Protein AF-A0A956BQP1-F1 (afdb_monomer_lite)

pLDDT: mean 88.03, std 13.81, range [31.39, 97.75]

Sequence (183 aa):
VAFGVDPVTGRSDRRVVTAVGGQPDRLVSGEADGSRWLLDEHGGVLEAAVEGDADLSRSQLRELVALGARLEEVFGGPQDVEWAVVDGELVLLQSRPVTTVVRGVPSGPVYGPGPVAETFPEPLSTLEVDLWVPPLRHGAIEALRISGAVSERTLAERELVVVVDGRVAMDLEITGEASAAEG

Foldseek 3Di:
DKKCAPLPPLENQKIKDWAFDDDPVVVVVVPTPIKIFIAGLQLHTPDIDHDDPGDDDSVVSNVRSVVQVVVCVVVVHMWDWDWDQDPNDIGTDDIDHRPRHRPYHDDDFDKDCPPVCVVDVDFADPVCCVVPVVVVQVVVLVVCVVVVLDDPVCSVPDRQWDADNRRIIGRCVSVVNVVVVVD

Radius of gyration: 22.52 Å; chains: 1; bounding box: 46×32×60 Å

Secondary structure (DSSP, 8-state):
-EESS-TTT-BSS-EEEEE--S-GGGSTTS----EEEEE-TTS-EEEEE--TT-PPPHHHHHHHHHHHHHHHHHHTS-EEEEEEEETTEEEEEEEEE--S---BS--SPPEE-GGGGGT--SPPPHHHHHHHHHHHHHHHHHHHHHHTSS-HHHHHHS-SEEEETTEEEEEHHHHT-GGGTT-

Structure (mmCIF, N/CA/C/O backbone):
data_AF-A0A956BQP1-F1
#
_entry.id   AF-A0A956BQP1-F1
#
loop_
_atom_site.group_PDB
_atom_site.id
_atom_site.type_symbol
_atom_site.label_atom_id
_atom_site.label_alt_id
_atom_site.label_comp_id
_atom_site.label_asym_id
_atom_site.label_entity_id
_atom_site.label_seq_id
_atom_site.pdbx_PDB_ins_code
_atom_site.Cartn_x
_atom_site.Cartn_y
_atom_site.Cartn_z
_atom_site.occupancy
_atom_site.B_iso_or_equiv
_atom_site.auth_seq_id
_atom_site.auth_comp_id
_atom_site.auth_asym_id
_atom_site.auth_atom_id
_atom_site.pdbx_PDB_model_num
ATOM 1 N N . VAL A 1 1 ? -10.229 2.268 14.699 1.00 91.50 1 VAL A N 1
ATOM 2 C CA . VAL A 1 1 ? -10.714 1.764 13.389 1.00 91.50 1 VAL A CA 1
ATOM 3 C C . VAL A 1 1 ? -9.779 0.664 12.910 1.00 91.50 1 VAL A C 1
ATOM 5 O O . VAL A 1 1 ? -8.599 0.706 13.237 1.00 91.50 1 VAL A O 1
ATOM 8 N N . ALA A 1 2 ? -10.274 -0.357 12.219 1.00 94.81 2 ALA A N 1
ATOM 9 C CA . ALA A 1 2 ? -9.464 -1.428 11.644 1.00 94.81 2 ALA A CA 1
ATOM 10 C C . ALA A 1 2 ? -9.890 -1.706 10.199 1.00 94.81 2 ALA A C 1
ATOM 12 O O . ALA A 1 2 ? -11.080 -1.764 9.910 1.00 94.81 2 ALA A O 1
ATOM 13 N N . PHE A 1 3 ? -8.924 -1.909 9.307 1.00 94.06 3 PHE A N 1
ATOM 14 C CA . PHE A 1 3 ? -9.170 -2.172 7.892 1.00 94.06 3 PHE A CA 1
ATOM 15 C C . PHE A 1 3 ? -8.688 -3.569 7.494 1.00 94.06 3 PHE A C 1
ATOM 17 O O . PHE A 1 3 ? -7.554 -3.956 7.793 1.00 94.06 3 PHE A O 1
ATOM 24 N N . GLY A 1 4 ? -9.537 -4.296 6.760 1.00 88.12 4 GLY A N 1
ATOM 25 C CA . GLY A 1 4 ? -9.235 -5.602 6.156 1.00 88.12 4 GLY A CA 1
ATOM 26 C C . GLY A 1 4 ? -8.163 -5.567 5.057 1.00 88.12 4 GLY A C 1
ATOM 27 O O . GLY A 1 4 ? -7.646 -6.603 4.664 1.00 88.12 4 GLY A O 1
ATOM 28 N N . VAL A 1 5 ? -7.798 -4.383 4.575 1.00 92.94 5 VAL A N 1
ATOM 29 C CA . VAL A 1 5 ? -6.721 -4.130 3.605 1.00 92.94 5 VAL A CA 1
ATOM 30 C C . VAL A 1 5 ? -6.070 -2.789 3.935 1.00 92.94 5 VAL A C 1
ATOM 32 O O . VAL A 1 5 ? -6.609 -2.022 4.731 1.00 92.94 5 VAL A O 1
ATOM 35 N N . ASP A 1 6 ? -4.940 -2.460 3.314 1.00 92.12 6 ASP A N 1
ATOM 36 C CA . ASP A 1 6 ? -4.407 -1.096 3.379 1.00 92.12 6 ASP A CA 1
ATOM 37 C C . ASP A 1 6 ? -5.347 -0.119 2.645 1.00 92.12 6 ASP A C 1
ATOM 39 O O . ASP A 1 6 ? -5.484 -0.220 1.421 1.00 92.12 6 ASP A O 1
ATOM 43 N N . PRO A 1 7 ? -5.984 0.844 3.337 1.00 87.38 7 PRO A N 1
ATOM 44 C CA . PRO A 1 7 ? -6.936 1.754 2.707 1.00 87.38 7 PRO A CA 1
ATOM 45 C C . PRO A 1 7 ? -6.267 2.791 1.794 1.00 87.38 7 PRO A C 1
ATOM 47 O O . PRO A 1 7 ? -6.965 3.406 0.989 1.00 87.38 7 PRO A O 1
ATOM 50 N N . VAL A 1 8 ? -4.947 2.989 1.909 1.00 88.12 8 VAL A N 1
ATOM 51 C CA . VAL A 1 8 ? -4.169 3.939 1.099 1.00 88.12 8 VAL A CA 1
ATOM 52 C C . VAL A 1 8 ? -3.634 3.257 -0.154 1.00 88.12 8 VAL A C 1
ATOM 54 O O . VAL A 1 8 ? -3.804 3.761 -1.261 1.00 88.12 8 VAL A O 1
ATOM 57 N N . THR A 1 9 ? -2.983 2.103 0.010 1.00 88.25 9 THR A N 1
ATOM 58 C CA . THR A 1 9 ? -2.301 1.420 -1.103 1.00 88.25 9 THR A CA 1
ATOM 59 C C . THR A 1 9 ? -3.161 0.356 -1.788 1.00 88.25 9 THR A C 1
ATOM 61 O O . THR A 1 9 ? -2.837 -0.070 -2.896 1.00 88.25 9 THR A O 1
ATOM 64 N N . GLY A 1 10 ? -4.249 -0.092 -1.153 1.00 90.56 10 GLY A N 1
ATOM 65 C CA . GLY A 1 10 ? -5.066 -1.211 -1.627 1.00 90.56 10 GLY A CA 1
ATOM 66 C C . GLY A 1 10 ? -4.395 -2.577 -1.454 1.00 90.56 10 GLY A C 1
ATOM 67 O O . GLY A 1 10 ? -4.856 -3.561 -2.037 1.00 90.56 10 GLY A O 1
ATOM 68 N N . ARG A 1 11 ? -3.293 -2.650 -0.698 1.00 92.38 11 ARG A N 1
ATOM 69 C CA . ARG A 1 11 ? -2.540 -3.884 -0.457 1.00 92.38 11 ARG A CA 1
ATOM 70 C C . ARG A 1 11 ? -3.309 -4.861 0.424 1.00 92.38 11 ARG A C 1
ATOM 72 O O . ARG A 1 11 ? -3.763 -4.497 1.509 1.00 92.38 11 ARG A O 1
ATOM 79 N N . SER A 1 12 ? -3.414 -6.110 -0.029 1.00 91.00 12 SER A N 1
ATOM 80 C CA . SER A 1 12 ? -4.180 -7.162 0.655 1.00 91.00 12 SER A CA 1
ATOM 81 C C . SER A 1 12 ? -3.369 -7.992 1.656 1.00 91.00 12 SER A C 1
ATOM 83 O O . SER A 1 12 ? -3.957 -8.723 2.447 1.00 91.00 12 SER A O 1
ATOM 85 N N . ASP A 1 13 ? -2.038 -7.874 1.664 1.00 91.44 13 ASP A N 1
ATOM 86 C CA . ASP A 1 13 ? -1.127 -8.580 2.586 1.00 91.44 13 ASP A CA 1
ATOM 87 C C . ASP A 1 13 ? -1.016 -7.933 3.971 1.00 91.44 13 ASP A C 1
ATOM 89 O O . ASP A 1 13 ? -0.279 -8.416 4.827 1.00 91.44 13 ASP A O 1
ATOM 93 N N . ARG A 1 14 ? -1.709 -6.815 4.192 1.00 93.50 14 ARG A N 1
ATOM 94 C CA . ARG A 1 14 ? -1.578 -6.023 5.413 1.00 93.50 14 ARG A CA 1
ATOM 95 C C . ARG A 1 14 ? -2.923 -5.535 5.928 1.00 93.50 14 ARG A C 1
ATOM 97 O O . ARG A 1 14 ? -3.871 -5.366 5.161 1.00 93.50 14 ARG A O 1
ATOM 104 N N . ARG A 1 15 ? -3.004 -5.323 7.236 1.00 95.25 15 ARG A N 1
ATOM 105 C CA . ARG A 1 15 ? -4.156 -4.763 7.950 1.00 95.25 15 ARG A CA 1
ATOM 106 C C . ARG A 1 15 ? -3.709 -3.499 8.662 1.00 95.25 15 ARG A C 1
ATOM 108 O O . ARG A 1 15 ? -2.614 -3.460 9.219 1.00 95.25 15 ARG A O 1
ATOM 115 N N . VAL A 1 16 ? -4.543 -2.468 8.647 1.00 95.81 16 VAL A N 1
ATOM 116 C CA . VAL A 1 16 ? -4.258 -1.217 9.358 1.00 95.81 16 VAL A CA 1
ATOM 117 C C . VAL A 1 16 ? -5.187 -1.129 10.552 1.00 95.81 16 VAL A C 1
ATOM 119 O O . VAL A 1 16 ? -6.402 -1.177 10.387 1.00 95.81 16 VAL A O 1
ATOM 122 N N . VAL A 1 17 ? -4.621 -0.984 11.745 1.00 95.69 17 VAL A N 1
ATOM 123 C CA . VAL A 1 17 ? -5.369 -0.736 12.979 1.00 95.69 17 VAL A CA 1
ATOM 124 C C . VAL A 1 17 ? -4.973 0.628 13.510 1.00 95.69 17 VAL A C 1
ATOM 126 O O . VAL A 1 17 ? -3.790 0.931 13.618 1.00 95.69 17 VAL A O 1
ATOM 129 N N . THR A 1 18 ? -5.960 1.441 13.858 1.00 93.19 18 THR A N 1
ATOM 130 C CA . THR A 1 18 ? -5.772 2.704 14.565 1.00 93.19 18 THR A CA 1
ATOM 131 C C . THR A 1 18 ? -6.585 2.711 15.848 1.00 93.19 18 THR A C 1
ATOM 133 O O . THR A 1 18 ? -7.737 2.263 15.874 1.00 93.19 18 THR A O 1
ATOM 136 N N . ALA A 1 19 ? -5.991 3.232 16.912 1.00 91.38 19 ALA A N 1
ATOM 137 C CA . ALA A 1 19 ? -6.625 3.404 18.206 1.00 91.38 19 ALA A CA 1
ATOM 138 C C . ALA A 1 19 ? -6.307 4.793 18.748 1.00 91.38 19 ALA A C 1
ATOM 140 O O . ALA A 1 19 ? -5.240 5.341 18.512 1.00 91.38 19 ALA A O 1
ATOM 141 N N . VAL A 1 20 ? -7.236 5.348 19.503 1.00 87.38 20 VAL A N 1
ATOM 142 C CA . VAL A 1 20 ? -7.081 6.621 20.204 1.00 87.38 20 VAL A CA 1
ATOM 143 C C . VAL A 1 20 ? -7.460 6.394 21.656 1.00 87.38 20 VAL A C 1
ATOM 145 O O . VAL A 1 20 ? -8.398 5.651 21.953 1.00 87.38 20 VAL A O 1
ATOM 148 N N . GLY A 1 21 ? -6.699 6.993 22.565 1.00 75.56 21 GLY A N 1
ATOM 149 C CA . GLY A 1 21 ? -6.905 6.827 23.997 1.00 75.56 21 GLY A CA 1
ATOM 150 C C . GLY A 1 21 ? -7.902 7.861 24.501 1.00 75.56 21 GLY A C 1
ATOM 151 O O . GLY A 1 21 ? -7.738 9.052 24.247 1.00 75.56 21 GLY A O 1
ATOM 152 N N . GLY A 1 22 ? -8.916 7.431 25.253 1.00 67.50 22 GLY A N 1
ATOM 153 C CA . GLY A 1 22 ? -9.797 8.338 25.993 1.00 67.50 22 GLY A CA 1
ATOM 154 C C . GLY A 1 22 ? -11.296 8.118 25.789 1.00 67.50 22 GLY A C 1
ATOM 155 O O . GLY A 1 22 ? -11.737 7.225 25.073 1.00 67.50 22 GLY A O 1
ATOM 156 N N . GLN A 1 23 ? -12.084 8.943 26.484 1.00 55.47 23 GLN A N 1
ATOM 157 C CA . GLN A 1 23 ? -13.547 8.959 26.406 1.00 55.47 23 GLN A CA 1
ATOM 158 C C . GLN A 1 23 ? -14.038 9.519 25.053 1.00 55.47 23 GLN A C 1
ATOM 160 O O . GLN A 1 23 ? -13.333 10.338 24.456 1.00 55.47 23 GLN A O 1
ATOM 165 N N . PRO A 1 24 ? -15.258 9.154 24.603 1.00 52.88 24 PRO A N 1
ATOM 166 C CA . PRO A 1 24 ? -15.836 9.581 23.320 1.00 52.88 24 PRO A CA 1
ATOM 167 C C . PRO A 1 24 ? -15.762 11.093 23.041 1.00 52.88 24 PRO A C 1
ATOM 169 O O . PRO A 1 24 ? -15.624 11.499 21.890 1.00 52.88 24 PRO A O 1
ATOM 172 N N . ASP A 1 25 ? -15.780 11.928 24.086 1.00 52.38 25 ASP A N 1
ATOM 173 C CA . ASP A 1 25 ? -15.770 13.393 23.978 1.00 52.38 25 ASP A CA 1
ATOM 174 C C . ASP A 1 25 ? -14.446 13.982 23.454 1.00 52.38 25 ASP A C 1
ATOM 176 O O . ASP A 1 25 ? -14.443 15.057 22.856 1.00 52.38 25 ASP A O 1
ATOM 180 N N . ARG A 1 26 ? -13.311 13.287 23.632 1.00 50.66 26 ARG A N 1
ATOM 181 C CA . ARG A 1 26 ? -11.992 13.740 23.137 1.00 50.66 26 ARG A CA 1
ATOM 182 C C . ARG A 1 26 ? -11.752 13.435 21.659 1.00 50.66 26 ARG A C 1
ATOM 184 O O . ARG A 1 26 ? -10.864 14.026 21.058 1.00 50.66 26 ARG A O 1
ATOM 191 N N . LEU A 1 27 ? -12.554 12.554 21.062 1.00 48.88 27 LEU A N 1
ATOM 192 C CA . LEU A 1 27 ? -12.456 12.219 19.640 1.00 48.88 27 LEU A CA 1
ATOM 193 C C . LEU A 1 27 ? -12.970 13.360 18.740 1.00 48.88 27 LEU A C 1
ATOM 195 O O . LEU A 1 27 ? -12.549 13.498 17.595 1.00 48.88 27 LEU A O 1
ATOM 199 N N . VAL A 1 28 ? -13.876 14.194 19.264 1.00 46.00 28 VAL A N 1
ATOM 200 C CA . VAL A 1 28 ? -14.604 15.229 18.507 1.00 46.00 28 VAL A CA 1
ATOM 201 C C . VAL A 1 28 ? -13.768 16.499 18.275 1.00 46.00 28 VAL A C 1
ATOM 203 O O . VAL A 1 28 ? -14.100 17.286 17.391 1.00 46.00 28 VAL A O 1
ATOM 206 N N . SER A 1 29 ? -12.666 16.709 19.009 1.00 49.00 29 SER A N 1
ATOM 207 C CA . SER A 1 29 ? -11.827 17.912 18.862 1.00 49.00 29 SER A CA 1
ATOM 208 C C . SER A 1 29 ? -10.801 17.840 17.726 1.00 49.00 29 SER A C 1
ATOM 210 O O . SER A 1 29 ? -10.216 18.864 17.390 1.00 49.00 29 SER A O 1
ATOM 212 N N . GLY A 1 30 ? -10.582 16.664 17.125 1.00 47.50 30 GLY A N 1
ATOM 213 C CA . GLY A 1 30 ? -9.620 16.485 16.029 1.00 47.50 30 GLY A CA 1
ATOM 214 C C . GLY A 1 30 ? -8.140 16.580 16.433 1.00 47.50 30 GLY A C 1
ATOM 215 O O . GLY A 1 30 ? -7.292 16.649 15.552 1.00 47.50 30 GLY A O 1
ATOM 216 N N . GLU A 1 31 ? -7.830 16.575 17.736 1.00 47.28 31 GLU A N 1
ATOM 217 C CA . GLU A 1 31 ? -6.473 16.765 18.296 1.00 47.28 31 GLU A CA 1
ATOM 218 C C . GLU A 1 31 ? -5.842 15.485 18.881 1.00 47.28 31 GLU A C 1
ATOM 220 O O . GLU A 1 31 ? -4.812 15.552 19.545 1.00 47.28 31 GLU A O 1
ATOM 225 N N . ALA A 1 32 ? -6.450 14.313 18.697 1.00 53.88 32 ALA A N 1
ATOM 226 C CA . ALA A 1 32 ? -5.896 13.076 19.242 1.00 53.88 32 ALA A CA 1
ATOM 227 C C . ALA A 1 32 ? -4.965 12.399 18.227 1.00 53.88 32 ALA A C 1
ATOM 229 O O . ALA A 1 32 ? -5.440 11.734 17.302 1.00 53.88 32 ALA A O 1
ATOM 230 N N . ASP A 1 33 ? -3.654 12.527 18.440 1.00 62.19 33 ASP A N 1
ATOM 231 C CA . ASP A 1 33 ? -2.669 11.646 17.815 1.00 62.19 33 ASP A CA 1
ATOM 232 C C . ASP A 1 33 ? -2.906 10.218 18.338 1.00 62.19 33 ASP A C 1
ATOM 234 O O . ASP A 1 33 ? -2.831 9.931 19.536 1.00 62.19 33 ASP A O 1
ATOM 238 N N . GLY A 1 34 ? -3.347 9.338 17.441 1.00 78.62 34 GLY A N 1
ATOM 239 C CA . GLY A 1 34 ? -3.713 7.962 17.758 1.00 78.62 34 GLY A CA 1
ATOM 240 C C . GLY A 1 34 ? -2.598 6.983 17.426 1.00 78.62 34 GLY A C 1
ATOM 241 O O . GLY A 1 34 ? -1.881 7.149 16.441 1.00 78.62 34 GLY A O 1
ATOM 242 N N . SER A 1 35 ? -2.517 5.898 18.188 1.00 91.19 35 SER A N 1
ATOM 243 C CA . SER A 1 35 ? -1.667 4.763 17.853 1.00 91.19 35 SER A CA 1
ATOM 244 C C . SER A 1 35 ? -2.102 4.110 16.543 1.00 91.19 35 SER A C 1
ATOM 246 O O . SER A 1 35 ? -3.293 3.902 16.289 1.00 91.19 35 SER A O 1
ATOM 248 N N . ARG A 1 36 ? -1.128 3.720 15.723 1.00 92.94 36 ARG A N 1
ATOM 249 C CA . ARG A 1 36 ? -1.322 3.008 14.460 1.00 92.94 36 ARG A CA 1
ATOM 250 C C . ARG A 1 36 ? -0.434 1.773 14.403 1.00 92.94 36 ARG A C 1
ATOM 252 O O . ARG A 1 36 ? 0.771 1.852 14.626 1.00 92.94 36 ARG A O 1
ATOM 259 N N . TRP A 1 37 ? -1.020 0.653 13.997 1.00 95.62 37 TRP A N 1
ATOM 260 C CA . TRP A 1 37 ? -0.313 -0.584 13.690 1.00 95.62 37 TRP A CA 1
ATOM 261 C C . TRP A 1 37 ? -0.559 -0.987 12.247 1.00 95.62 37 TRP A C 1
ATOM 263 O O . TRP A 1 37 ? -1.693 -0.960 11.756 1.00 95.62 37 TRP A O 1
ATOM 273 N N . LEU A 1 38 ? 0.517 -1.411 11.597 1.00 96.12 38 LEU A N 1
ATOM 274 C CA . LEU A 1 38 ? 0.467 -2.186 10.375 1.00 96.12 38 LEU A CA 1
ATOM 275 C C . LEU A 1 38 ? 0.708 -3.647 10.736 1.00 96.12 38 LEU A C 1
ATOM 277 O O . LEU A 1 38 ? 1.730 -3.980 11.336 1.00 96.12 38 LEU A O 1
ATOM 281 N N . LEU A 1 39 ? -0.241 -4.506 10.388 1.00 96.94 39 LEU A N 1
ATOM 282 C CA . LEU A 1 39 ? -0.214 -5.923 10.725 1.00 96.94 39 LEU A CA 1
ATOM 283 C C . LEU A 1 39 ? -0.169 -6.774 9.458 1.00 96.94 39 LEU A C 1
ATOM 285 O O . LEU A 1 39 ? -0.696 -6.359 8.428 1.00 96.94 39 LEU A O 1
ATOM 289 N N . ASP A 1 40 ? 0.406 -7.966 9.544 1.00 94.44 40 ASP A N 1
ATOM 290 C CA . ASP A 1 40 ? 0.217 -9.015 8.540 1.00 94.44 40 ASP A CA 1
ATOM 291 C C . ASP A 1 40 ? -1.180 -9.668 8.656 1.00 94.44 40 ASP A C 1
ATOM 293 O O . ASP A 1 40 ? -1.992 -9.326 9.524 1.00 94.44 40 ASP A O 1
ATOM 297 N N . GLU A 1 41 ? -1.471 -10.632 7.780 1.00 90.44 41 GLU A N 1
ATOM 298 C CA . GLU A 1 41 ? -2.748 -11.365 7.752 1.00 90.44 41 GLU A CA 1
ATOM 299 C C . GLU A 1 41 ? -3.037 -12.200 9.020 1.00 90.44 41 GLU A C 1
ATOM 301 O O . GLU A 1 41 ? -4.181 -12.583 9.256 1.00 90.44 41 GLU A O 1
ATOM 306 N N . HIS A 1 42 ? -2.028 -12.451 9.860 1.00 91.44 42 HIS A N 1
ATOM 307 C CA . HIS A 1 42 ? -2.118 -13.228 11.100 1.00 91.44 42 HIS A CA 1
ATOM 308 C C . HIS A 1 42 ? -2.086 -12.346 12.365 1.00 91.44 42 HIS A C 1
ATOM 310 O O . HIS A 1 42 ? -2.106 -12.864 13.488 1.00 91.44 42 HIS A O 1
ATOM 316 N N . GLY A 1 43 ? -2.020 -11.018 12.216 1.00 92.50 43 GLY A N 1
ATOM 317 C CA . GLY A 1 43 ? -1.896 -10.073 13.328 1.00 92.50 43 GLY A CA 1
ATOM 318 C C . GLY A 1 43 ? -0.479 -9.946 13.897 1.00 92.50 43 GLY A C 1
ATOM 319 O O . GLY A 1 43 ? -0.309 -9.482 15.027 1.00 92.50 43 GLY A O 1
ATOM 320 N N . GLY A 1 44 ? 0.545 -10.368 13.152 1.00 95.25 44 GLY A N 1
ATOM 321 C CA . GLY A 1 44 ? 1.936 -10.013 13.411 1.00 95.25 44 GLY A CA 1
ATOM 322 C C . GLY A 1 44 ? 2.181 -8.536 13.104 1.00 95.25 44 GLY A C 1
ATOM 323 O O . GLY A 1 44 ? 1.714 -8.024 12.094 1.00 95.25 44 GLY A O 1
ATOM 324 N N . VAL A 1 45 ? 2.884 -7.830 13.993 1.00 96.06 45 VAL A N 1
ATOM 325 C CA . VAL A 1 45 ? 3.172 -6.396 13.828 1.00 96.06 45 VAL A CA 1
ATOM 326 C C . VAL A 1 45 ? 4.317 -6.217 12.833 1.00 96.06 45 VAL A C 1
ATOM 328 O O . VAL A 1 45 ? 5.430 -6.663 13.107 1.00 96.06 45 VAL A O 1
ATOM 331 N N . LEU A 1 46 ? 4.035 -5.552 11.712 1.00 94.12 46 LEU A N 1
ATOM 332 C CA . LEU A 1 46 ? 5.020 -5.129 10.714 1.00 94.12 46 LEU A CA 1
ATOM 333 C C . LEU A 1 46 ? 5.614 -3.767 11.088 1.00 94.12 46 LEU A C 1
ATOM 335 O O . LEU A 1 46 ? 6.828 -3.596 11.090 1.00 94.12 46 LEU A O 1
ATOM 339 N N . GLU A 1 47 ? 4.751 -2.818 11.458 1.00 94.62 47 GLU A N 1
ATOM 340 C CA . GLU A 1 47 ? 5.119 -1.469 11.894 1.00 94.62 47 GLU A CA 1
ATOM 341 C C . GLU A 1 47 ? 4.169 -1.015 13.006 1.00 94.62 47 GLU A C 1
ATOM 343 O O . GLU A 1 47 ? 2.989 -1.377 13.016 1.00 94.62 47 GLU A O 1
ATOM 348 N N . ALA A 1 48 ? 4.666 -0.203 13.937 1.00 93.19 48 ALA A N 1
ATOM 349 C CA . ALA A 1 48 ? 3.850 0.398 14.982 1.00 93.19 48 ALA A CA 1
ATOM 350 C C . ALA A 1 48 ? 4.342 1.810 15.305 1.00 93.19 48 ALA A C 1
ATOM 352 O O . ALA A 1 48 ? 5.531 2.019 15.538 1.00 93.19 48 ALA A O 1
ATOM 353 N N . ALA A 1 49 ? 3.407 2.750 15.360 1.00 90.75 49 ALA A N 1
ATOM 354 C CA . ALA A 1 49 ? 3.590 4.075 15.930 1.00 90.75 49 ALA A CA 1
ATOM 355 C C . ALA A 1 49 ? 2.580 4.189 17.071 1.00 90.75 49 ALA A C 1
ATOM 357 O O . ALA A 1 49 ? 1.386 4.324 16.820 1.00 90.75 49 ALA A O 1
ATOM 358 N N . VAL A 1 50 ? 3.041 4.003 18.306 1.00 86.75 50 VAL A N 1
ATOM 359 C CA . VAL A 1 50 ? 2.181 3.997 19.496 1.00 86.75 50 VAL A CA 1
ATOM 360 C C . VAL A 1 50 ? 2.320 5.339 20.193 1.00 86.75 50 VAL A C 1
ATOM 362 O O . VAL A 1 50 ? 3.436 5.746 20.517 1.00 86.75 50 VAL A O 1
ATOM 365 N N . GLU A 1 51 ? 1.193 6.002 20.430 1.00 79.81 51 GLU A N 1
ATOM 366 C CA . GLU A 1 51 ? 1.138 7.312 21.068 1.00 79.81 51 GLU A CA 1
ATOM 367 C C . GLU A 1 51 ? 0.120 7.331 22.214 1.00 79.81 51 GLU A C 1
ATOM 369 O O . GLU A 1 51 ? -0.967 6.750 22.142 1.00 79.81 51 GLU A O 1
ATOM 374 N N . GLY A 1 52 ? 0.492 8.008 23.303 1.00 70.62 52 GLY A N 1
ATOM 375 C CA . GLY A 1 52 ? -0.341 8.132 24.497 1.00 70.62 52 GLY A CA 1
ATOM 376 C C . GLY A 1 52 ? -0.685 6.790 25.156 1.00 70.62 52 GLY A C 1
ATOM 377 O O . GLY A 1 52 ? 0.124 5.867 25.193 1.00 70.62 52 GLY A O 1
ATOM 378 N N . ASP A 1 53 ? -1.904 6.703 25.692 1.00 70.81 53 ASP A N 1
ATOM 379 C CA . ASP A 1 53 ? -2.389 5.548 26.468 1.00 70.81 53 ASP A CA 1
ATOM 380 C C . ASP A 1 53 ? -3.087 4.480 25.605 1.00 70.81 53 ASP A C 1
ATOM 382 O O . ASP A 1 53 ? -3.642 3.508 26.120 1.00 70.81 53 ASP A O 1
ATOM 386 N N . ALA A 1 54 ? -3.102 4.652 24.283 1.00 77.31 54 ALA A N 1
ATOM 387 C CA . ALA A 1 54 ? -3.736 3.721 23.359 1.00 77.31 54 ALA A CA 1
ATOM 388 C C . ALA A 1 54 ? -2.765 2.614 22.942 1.00 77.31 54 ALA A C 1
ATOM 390 O O . ALA A 1 54 ? -2.443 2.505 21.764 1.00 77.31 54 ALA A O 1
ATOM 391 N N . ASP A 1 55 ? -2.276 1.807 23.883 1.00 86.00 55 ASP A N 1
ATOM 392 C CA . ASP A 1 55 ? -1.433 0.650 23.564 1.00 86.00 55 ASP A CA 1
ATOM 393 C C . ASP A 1 55 ? -2.254 -0.646 23.567 1.00 86.00 55 ASP A C 1
ATOM 395 O O . ASP A 1 55 ? -2.819 -1.054 24.585 1.00 86.00 55 AS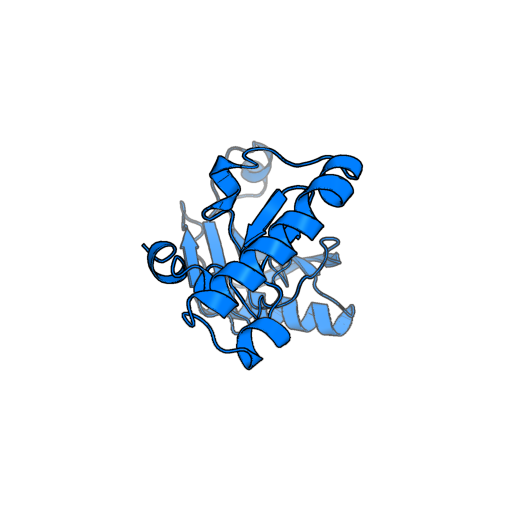P A O 1
ATOM 399 N N . LEU A 1 56 ? -2.347 -1.291 22.403 1.00 90.25 56 LEU A N 1
ATOM 400 C CA . LEU A 1 56 ? -3.055 -2.555 22.239 1.00 90.25 56 LEU A CA 1
ATOM 401 C C . LEU A 1 56 ? -2.110 -3.730 22.457 1.00 90.25 56 LEU A C 1
ATOM 403 O O . LEU A 1 56 ? -1.061 -3.862 21.824 1.00 90.25 56 LEU A O 1
ATOM 407 N N . SER A 1 57 ? -2.550 -4.679 23.277 1.00 92.19 57 SER A N 1
ATOM 408 C CA . SER A 1 57 ? -1.857 -5.953 23.420 1.00 92.19 57 SER A CA 1
ATOM 409 C C . SER A 1 57 ? -1.834 -6.731 22.099 1.00 92.19 57 SER A C 1
ATOM 411 O O . SER A 1 57 ? -2.751 -6.670 21.275 1.00 92.19 57 SER A O 1
ATOM 413 N N . ARG A 1 58 ? -0.818 -7.586 21.927 1.00 93.06 58 ARG A N 1
ATOM 414 C CA . ARG A 1 58 ? -0.735 -8.496 20.769 1.00 93.06 58 ARG A CA 1
ATOM 415 C C . ARG A 1 58 ? -1.957 -9.409 20.637 1.00 93.06 58 ARG A C 1
ATOM 417 O O . ARG A 1 58 ? -2.283 -9.827 19.532 1.00 93.06 58 ARG A O 1
ATOM 424 N N . SER A 1 59 ? -2.609 -9.770 21.742 1.00 93.62 59 SER A N 1
ATOM 425 C CA . SER A 1 59 ? -3.862 -10.534 21.717 1.00 93.62 59 SER A CA 1
ATOM 426 C C . SER A 1 59 ? -5.000 -9.730 21.097 1.00 93.62 59 SER A C 1
ATOM 428 O O . SER A 1 59 ? -5.659 -10.249 20.204 1.00 93.62 59 SER A O 1
ATOM 430 N N . GLN A 1 60 ? -5.166 -8.463 21.489 1.00 94.25 60 GLN A N 1
ATOM 431 C CA . GLN A 1 60 ? -6.196 -7.582 20.927 1.00 94.25 60 GLN A CA 1
ATOM 432 C C . GLN A 1 60 ? -5.967 -7.321 19.434 1.00 94.25 60 GLN A C 1
ATOM 434 O O . GLN A 1 60 ? -6.911 -7.361 18.652 1.00 94.25 60 GLN A O 1
ATOM 439 N N . LEU A 1 61 ? -4.714 -7.127 19.008 1.00 95.94 61 LEU A N 1
ATOM 440 C CA . LEU A 1 61 ? -4.388 -6.962 17.586 1.00 95.94 61 LEU A CA 1
ATOM 441 C C . LEU A 1 61 ? -4.775 -8.200 16.761 1.00 95.94 61 LEU A C 1
ATOM 443 O O . LEU A 1 61 ? -5.398 -8.070 15.710 1.00 95.94 61 LEU A O 1
ATOM 447 N N . ARG A 1 62 ? -4.472 -9.411 17.249 1.00 96.12 62 ARG A N 1
ATOM 448 C CA . ARG A 1 62 ? -4.890 -10.656 16.577 1.00 96.12 62 ARG A CA 1
ATOM 449 C C . ARG A 1 62 ? -6.401 -10.840 16.577 1.00 96.12 62 ARG A C 1
ATOM 451 O O . ARG A 1 62 ? -6.951 -11.322 15.592 1.00 96.12 62 ARG A O 1
ATOM 458 N N . GLU A 1 63 ? -7.071 -10.459 17.658 1.00 96.06 63 GLU A N 1
ATOM 459 C CA . GLU A 1 63 ? -8.528 -10.507 17.748 1.00 96.06 63 GLU A CA 1
ATOM 460 C C . GLU A 1 63 ? -9.190 -9.567 16.732 1.00 96.06 63 GLU A C 1
ATOM 462 O O . GLU A 1 63 ? -10.130 -9.979 16.055 1.00 96.06 63 GLU A O 1
ATOM 467 N N . LEU A 1 64 ? -8.651 -8.355 16.546 1.00 96.75 64 LEU A N 1
ATOM 468 C CA . LEU A 1 64 ? -9.092 -7.418 15.507 1.00 96.75 64 LEU A CA 1
ATOM 469 C C . LEU A 1 64 ? -8.905 -7.984 14.099 1.00 96.75 64 LEU A C 1
ATOM 471 O O . LEU A 1 64 ? -9.815 -7.890 13.276 1.00 96.75 64 LEU A O 1
ATOM 475 N N . VAL A 1 65 ? -7.753 -8.598 13.819 1.00 96.69 65 VAL A N 1
ATOM 476 C CA . VAL A 1 65 ? -7.500 -9.233 12.516 1.00 96.69 65 VAL A CA 1
ATOM 477 C C . VAL A 1 65 ? -8.468 -10.391 12.276 1.00 96.69 65 VAL A C 1
ATOM 479 O O . VAL A 1 65 ? -9.079 -10.471 11.210 1.00 96.69 65 VAL A O 1
ATOM 482 N N . ALA A 1 66 ? -8.688 -11.240 13.282 1.00 96.31 66 ALA A N 1
ATOM 483 C CA . ALA A 1 66 ? -9.646 -12.337 13.198 1.00 96.31 66 ALA A CA 1
ATOM 484 C C . ALA A 1 66 ? -11.091 -11.840 13.022 1.00 96.31 66 ALA A C 1
ATOM 486 O O . ALA A 1 66 ? -11.860 -12.440 12.273 1.00 96.31 66 ALA A O 1
ATOM 487 N N . LEU A 1 67 ? -11.473 -10.743 13.685 1.00 96.62 67 LEU A N 1
ATOM 488 C CA . LEU A 1 67 ? -12.773 -10.104 13.486 1.00 96.62 67 LEU A CA 1
ATOM 489 C C . LEU A 1 67 ? -12.926 -9.614 12.043 1.00 96.62 67 LEU A C 1
ATOM 491 O O . LEU A 1 67 ? -13.937 -9.921 11.416 1.00 96.62 67 LEU A O 1
ATOM 495 N N . GLY A 1 68 ? -11.925 -8.908 11.512 1.00 95.56 68 GLY A N 1
ATOM 496 C CA . GLY A 1 68 ? -11.923 -8.434 10.128 1.00 95.56 68 GLY A CA 1
ATOM 497 C C . GLY A 1 68 ? -12.097 -9.573 9.122 1.00 95.56 68 GLY A C 1
ATOM 498 O O . GLY A 1 68 ? -12.957 -9.479 8.252 1.00 95.56 68 GLY A O 1
ATOM 499 N N . ALA A 1 69 ? -11.365 -10.679 9.296 1.00 95.25 69 ALA A N 1
ATOM 500 C CA . ALA A 1 69 ? -11.470 -11.857 8.432 1.00 95.25 69 ALA A CA 1
ATOM 501 C C . ALA A 1 69 ? -12.870 -12.499 8.467 1.00 95.25 69 ALA A C 1
ATOM 503 O O . ALA A 1 69 ? -13.425 -12.830 7.422 1.00 95.25 69 ALA A O 1
ATOM 504 N N . ARG A 1 70 ? -13.485 -12.620 9.654 1.00 96.56 70 ARG A N 1
ATOM 505 C CA . ARG A 1 70 ? -14.866 -13.124 9.777 1.00 96.56 70 ARG A CA 1
ATOM 506 C C . ARG A 1 70 ? -15.875 -12.210 9.088 1.00 96.56 70 ARG A C 1
ATOM 508 O O . ARG A 1 70 ? -16.802 -12.694 8.449 1.00 96.56 70 ARG A O 1
ATOM 515 N N . LEU A 1 71 ? -15.726 -10.894 9.239 1.00 96.50 71 LEU A N 1
ATOM 516 C CA . LEU A 1 71 ? -16.623 -9.935 8.596 1.00 96.50 71 LEU A CA 1
ATOM 517 C C . LEU A 1 71 ? -16.458 -9.969 7.071 1.00 96.50 71 LEU A C 1
ATOM 519 O O . LEU A 1 71 ? -17.450 -9.916 6.353 1.00 96.50 71 LEU A O 1
ATOM 523 N N . GLU A 1 72 ? -15.231 -10.115 6.577 1.00 95.19 72 GLU A N 1
ATOM 524 C CA . GLU A 1 72 ? -14.954 -10.287 5.152 1.00 95.19 72 GLU A CA 1
ATOM 525 C C . GLU A 1 72 ? -15.609 -11.550 4.577 1.00 95.19 72 GLU A C 1
ATOM 527 O O . GLU A 1 72 ? -16.244 -11.469 3.527 1.00 95.19 72 GLU A O 1
ATOM 532 N N . GLU A 1 73 ? -15.552 -12.680 5.287 1.00 96.38 73 GLU A N 1
ATOM 533 C CA . GLU A 1 73 ? -16.249 -13.912 4.895 1.00 96.38 73 GLU A CA 1
ATOM 534 C C . GLU A 1 73 ? -17.776 -13.721 4.846 1.00 96.38 73 GLU A C 1
ATOM 536 O O . GLU A 1 73 ? -18.432 -14.166 3.904 1.00 96.38 73 GLU A O 1
ATOM 541 N N . VAL A 1 74 ? -18.348 -13.014 5.827 1.00 96.94 74 VAL A N 1
ATOM 542 C CA . VAL A 1 74 ? -19.797 -12.756 5.913 1.00 96.94 74 VAL A CA 1
ATOM 543 C C . VAL A 1 74 ? -20.284 -11.792 4.825 1.00 96.94 74 VAL A C 1
ATOM 545 O O . VAL A 1 74 ? -21.368 -11.991 4.274 1.00 96.94 74 VAL A O 1
ATOM 548 N N . PHE A 1 75 ? -19.515 -10.745 4.520 1.00 95.88 75 PHE A N 1
ATOM 549 C CA . PHE A 1 75 ? -19.925 -9.674 3.603 1.00 95.88 75 PHE A CA 1
ATOM 550 C C . PHE A 1 75 ? -19.344 -9.799 2.186 1.00 95.88 75 PHE A C 1
ATOM 552 O O . PHE A 1 75 ? -19.719 -9.023 1.308 1.00 95.88 75 PHE A O 1
ATOM 559 N N . GLY A 1 76 ? -18.472 -10.780 1.938 1.00 94.44 76 GLY A N 1
ATOM 560 C CA . GLY A 1 76 ? -17.913 -11.086 0.618 1.00 94.44 76 GLY A CA 1
ATOM 561 C C . GLY A 1 76 ? -16.776 -10.164 0.165 1.00 94.44 76 GLY A C 1
ATOM 562 O O . GLY A 1 76 ? -16.489 -10.103 -1.029 1.00 94.44 76 GLY A O 1
ATOM 563 N N . GLY A 1 77 ? -16.143 -9.432 1.084 1.00 93.12 77 GLY A N 1
ATOM 564 C CA . GLY A 1 77 ? -15.004 -8.568 0.770 1.00 93.12 77 GLY A CA 1
ATOM 565 C C . GLY A 1 77 ? -14.496 -7.751 1.964 1.00 93.12 77 GLY A C 1
ATOM 566 O O . GLY A 1 77 ? -15.150 -7.728 3.011 1.00 93.12 77 GLY A O 1
ATOM 567 N N . PRO A 1 78 ? -13.350 -7.058 1.827 1.00 94.31 78 PRO A N 1
ATOM 568 C CA . PRO A 1 78 ? -12.704 -6.355 2.931 1.00 94.31 78 PRO A CA 1
ATOM 569 C C . PRO A 1 78 ? -13.597 -5.306 3.589 1.00 94.31 78 PRO A C 1
ATOM 571 O O . PRO A 1 78 ? -14.313 -4.559 2.917 1.00 94.31 78 PRO A O 1
ATOM 574 N N . GLN A 1 79 ? -13.513 -5.225 4.915 1.00 96.50 79 GLN A N 1
ATOM 575 C CA . GLN A 1 79 ? -14.326 -4.320 5.723 1.00 96.50 79 GLN A CA 1
ATOM 576 C C . GLN A 1 79 ? -13.482 -3.231 6.393 1.00 96.50 79 GLN A C 1
ATOM 578 O O . GLN A 1 79 ? -12.320 -3.442 6.750 1.00 96.50 79 GLN A O 1
ATOM 583 N N . ASP A 1 80 ? -14.098 -2.067 6.555 1.00 95.44 80 ASP A N 1
ATOM 584 C CA . ASP A 1 80 ? -13.703 -0.994 7.457 1.00 95.44 80 ASP A CA 1
ATOM 585 C C . ASP A 1 80 ? -14.544 -1.122 8.734 1.00 95.44 80 ASP A C 1
ATOM 587 O O . ASP A 1 80 ? -15.780 -1.096 8.694 1.00 95.44 80 ASP A O 1
ATOM 591 N N . VAL A 1 81 ? -13.854 -1.346 9.849 1.00 96.19 81 VAL A N 1
ATOM 592 C CA . VAL A 1 81 ? -14.418 -1.791 11.118 1.00 96.19 81 VAL A CA 1
ATOM 593 C C . VAL A 1 81 ? -14.176 -0.738 12.191 1.00 96.19 81 VAL A C 1
ATOM 595 O O . VAL A 1 81 ? -13.040 -0.464 12.592 1.00 96.19 81 VAL A O 1
ATOM 598 N N . GLU A 1 82 ? -15.260 -0.189 12.727 1.00 95.56 82 GLU A N 1
ATOM 599 C CA . GLU A 1 82 ? -15.217 0.613 13.945 1.00 95.56 82 GLU A CA 1
ATOM 600 C C . GLU A 1 82 ? -15.397 -0.303 15.151 1.00 95.56 82 GLU A C 1
ATOM 602 O O . GLU A 1 82 ? -16.300 -1.143 15.196 1.00 95.56 82 GLU A O 1
ATOM 607 N N . TRP A 1 83 ? -14.517 -0.149 16.132 1.00 95.25 83 TRP A N 1
ATOM 608 C CA . TRP A 1 83 ? -14.425 -1.021 17.292 1.00 95.25 83 TRP A CA 1
ATOM 609 C C . TRP A 1 83 ? -14.056 -0.209 18.533 1.00 95.25 83 TRP A C 1
ATOM 611 O O . TRP A 1 83 ? -13.486 0.879 18.424 1.00 95.25 83 TRP A O 1
ATOM 621 N N . ALA A 1 84 ? -14.356 -0.758 19.705 1.00 92.56 84 ALA A N 1
ATOM 622 C CA . ALA A 1 84 ? -13.919 -0.239 20.996 1.00 92.56 84 ALA A CA 1
ATOM 623 C C . ALA A 1 84 ? -13.418 -1.377 21.890 1.00 92.56 84 ALA A C 1
ATOM 625 O O . ALA A 1 84 ? -13.784 -2.532 21.688 1.00 92.56 84 ALA A O 1
ATOM 626 N N . VAL A 1 85 ? -12.596 -1.040 22.885 1.00 91.06 85 VAL A N 1
ATOM 627 C CA . VAL A 1 85 ? -12.289 -1.937 24.004 1.00 91.06 85 VAL A CA 1
ATOM 628 C C . VAL A 1 85 ? -13.011 -1.404 25.233 1.00 91.06 85 VAL A C 1
ATOM 630 O O . VAL A 1 85 ? -12.733 -0.293 25.679 1.00 91.06 85 VAL A O 1
ATOM 633 N N . VAL A 1 86 ? -13.946 -2.186 25.764 1.00 89.81 86 VAL A N 1
ATOM 634 C CA . VAL A 1 86 ? -14.733 -1.854 26.957 1.00 89.81 86 VAL A CA 1
ATOM 635 C C . VAL A 1 86 ? -14.500 -2.958 27.976 1.00 89.81 86 VAL A C 1
ATOM 637 O O . VAL A 1 86 ? -14.671 -4.127 27.657 1.00 89.81 86 VAL A O 1
ATOM 640 N N . ASP A 1 87 ? -14.030 -2.599 29.172 1.00 89.00 87 ASP A N 1
ATOM 641 C CA . ASP A 1 87 ? -13.684 -3.558 30.235 1.00 89.00 87 ASP A CA 1
ATOM 642 C C . ASP A 1 87 ? -12.708 -4.670 29.789 1.00 89.00 87 ASP A C 1
ATOM 644 O O . ASP A 1 87 ? -12.718 -5.788 30.297 1.00 89.00 87 ASP A O 1
ATOM 648 N N . GLY A 1 88 ? -11.828 -4.348 28.834 1.00 87.75 88 GLY A N 1
ATOM 649 C CA . GLY A 1 88 ? -10.858 -5.283 28.257 1.00 87.75 88 GLY A CA 1
ATOM 650 C C . GLY A 1 88 ? -11.400 -6.143 27.111 1.00 87.75 88 GLY A C 1
ATOM 651 O O . GLY A 1 88 ? -10.609 -6.822 26.460 1.00 87.75 88 GLY A O 1
ATOM 652 N N . GLU A 1 89 ? -12.699 -6.073 26.817 1.00 90.50 89 GLU A N 1
ATOM 653 C CA . GLU A 1 89 ? -13.344 -6.818 25.737 1.00 90.50 89 GLU A CA 1
ATOM 654 C C . GLU A 1 89 ? -13.491 -5.980 24.469 1.00 90.50 89 GLU A C 1
ATOM 656 O O . GLU A 1 89 ? -13.796 -4.786 24.510 1.00 90.50 89 GLU A O 1
ATOM 661 N N . LEU A 1 90 ? -13.289 -6.622 23.321 1.00 93.19 90 LEU A N 1
ATOM 662 C CA . LEU A 1 90 ? -13.413 -5.996 22.016 1.00 93.19 90 LEU A CA 1
ATOM 663 C C . LEU A 1 90 ? -14.872 -5.998 21.550 1.00 93.19 90 LEU A C 1
ATOM 665 O O . LEU A 1 90 ? -15.500 -7.046 21.405 1.00 93.19 90 LEU A O 1
ATOM 669 N N . VAL A 1 91 ? -15.396 -4.812 21.251 1.00 94.50 91 VAL A N 1
ATOM 670 C CA . VAL A 1 91 ? -16.774 -4.599 20.801 1.00 94.50 91 VAL A CA 1
ATOM 671 C C . VAL A 1 91 ? -16.777 -4.052 19.377 1.00 94.50 91 VAL A C 1
ATOM 673 O O . VAL A 1 91 ? -16.148 -3.032 19.093 1.00 94.50 91 VAL A O 1
ATOM 676 N N . LEU A 1 92 ? -17.513 -4.716 18.483 1.00 95.69 92 LEU A N 1
ATOM 677 C CA . LEU A 1 92 ? -17.815 -4.220 17.138 1.00 95.69 92 LEU A CA 1
ATOM 678 C C . LEU A 1 92 ? -18.889 -3.128 17.218 1.00 95.69 92 LEU A C 1
ATOM 680 O O . LEU A 1 92 ? -19.985 -3.383 17.713 1.00 95.69 92 LEU A O 1
ATOM 684 N N . LEU A 1 93 ? -18.592 -1.938 16.695 1.00 95.38 93 LEU A N 1
ATOM 685 C CA . LEU A 1 93 ? -19.524 -0.807 16.652 1.00 95.38 93 LEU A CA 1
ATOM 686 C C . LEU A 1 93 ? -20.180 -0.672 15.274 1.00 95.38 93 LEU A C 1
ATOM 688 O O . LEU A 1 93 ? -21.397 -0.537 15.172 1.00 95.38 93 LEU A O 1
ATOM 692 N N . GLN A 1 94 ? -19.375 -0.741 14.211 1.00 96.50 94 GLN A N 1
ATOM 693 C CA . GLN A 1 94 ? -19.824 -0.612 12.825 1.00 96.50 94 GLN A CA 1
ATOM 694 C C . GLN A 1 94 ? -18.931 -1.444 11.900 1.00 96.50 94 GLN A C 1
ATOM 696 O O . GLN A 1 94 ? -17.732 -1.574 12.136 1.00 96.50 94 GLN A O 1
ATOM 701 N N . SER A 1 95 ? -19.506 -1.964 10.815 1.00 96.81 95 SER A N 1
ATOM 702 C CA . SER A 1 95 ? -18.775 -2.558 9.692 1.00 96.81 95 SER A CA 1
ATOM 703 C C . SER A 1 95 ? -19.325 -1.989 8.393 1.00 96.81 95 SER A C 1
ATOM 705 O O . SER A 1 95 ? -20.544 -1.937 8.213 1.00 96.81 95 SER A O 1
ATOM 707 N N . ARG A 1 96 ? -18.442 -1.578 7.484 1.00 96.19 96 ARG A N 1
ATOM 708 C CA . ARG A 1 96 ? -18.807 -1.141 6.132 1.00 96.19 96 ARG A CA 1
ATOM 709 C C . ARG A 1 96 ? -17.816 -1.686 5.095 1.00 96.19 96 ARG A C 1
ATOM 711 O O . ARG A 1 96 ? -16.645 -1.852 5.431 1.00 96.19 96 ARG A O 1
ATOM 718 N N . PRO A 1 97 ? -18.230 -1.921 3.839 1.00 94.81 97 PRO A N 1
ATOM 719 C CA . PRO A 1 97 ? -17.306 -2.332 2.785 1.00 94.81 97 PRO A CA 1
ATOM 720 C C . PRO A 1 97 ? -16.210 -1.289 2.542 1.00 94.81 97 PRO A C 1
ATOM 722 O O . PRO A 1 97 ? -16.496 -0.091 2.472 1.00 94.81 97 PRO A O 1
ATOM 725 N N . VAL A 1 98 ? -14.968 -1.739 2.352 1.00 91.38 98 VAL A N 1
ATOM 726 C CA . VAL A 1 98 ? -13.892 -0.876 1.846 1.00 91.38 98 VAL A CA 1
ATOM 727 C C . VAL A 1 98 ? -14.170 -0.553 0.378 1.00 91.38 98 VAL A C 1
ATOM 729 O O . VAL A 1 98 ? -14.344 -1.451 -0.441 1.00 91.38 98 VAL A O 1
ATOM 732 N N . THR A 1 99 ? -14.196 0.735 0.034 1.00 86.88 99 THR A N 1
ATOM 733 C CA . THR A 1 99 ? -14.442 1.201 -1.343 1.00 86.88 99 THR A CA 1
ATOM 734 C C . THR A 1 99 ? -13.164 1.497 -2.128 1.00 86.88 99 THR A C 1
ATOM 736 O O . THR A 1 99 ? -13.234 1.760 -3.328 1.00 86.88 99 THR A O 1
ATOM 739 N N . THR A 1 100 ? -11.997 1.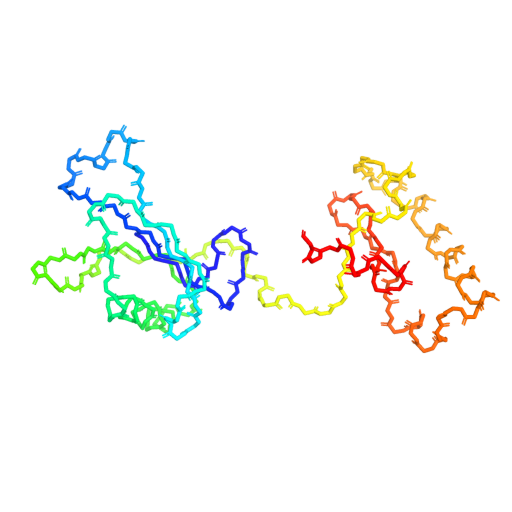485 -1.477 1.00 86.56 100 THR A N 1
ATOM 740 C CA . THR A 1 100 ? -10.702 1.603 -2.159 1.00 86.56 100 THR A CA 1
ATOM 741 C C . THR A 1 100 ? -10.482 0.395 -3.069 1.00 86.56 100 THR A C 1
ATOM 743 O O . THR A 1 100 ? -10.791 -0.737 -2.700 1.00 86.56 100 THR A O 1
ATOM 746 N N . VAL A 1 101 ? -9.908 0.622 -4.254 1.00 86.94 101 VAL A N 1
ATOM 747 C CA . VAL A 1 101 ? -9.516 -0.462 -5.163 1.00 86.94 101 VAL A CA 1
ATOM 748 C C . VAL A 1 101 ? -8.487 -1.364 -4.482 1.00 86.94 101 VAL A C 1
ATOM 750 O O . VAL A 1 101 ? -7.384 -0.921 -4.163 1.00 86.94 101 VAL A O 1
ATOM 753 N N . VAL A 1 102 ? -8.833 -2.639 -4.301 1.00 87.12 102 VAL A N 1
ATOM 754 C CA . VAL A 1 102 ? -7.905 -3.661 -3.808 1.00 87.12 102 VAL A CA 1
ATOM 755 C C . VAL A 1 102 ? -6.955 -4.035 -4.945 1.00 87.12 102 VAL A C 1
ATOM 757 O O . VAL A 1 102 ? -7.382 -4.551 -5.975 1.00 87.12 102 VAL A O 1
ATOM 760 N N . ARG A 1 103 ? -5.663 -3.745 -4.767 1.00 85.94 103 ARG A N 1
ATOM 761 C CA . ARG A 1 103 ? -4.608 -3.961 -5.773 1.00 85.94 103 ARG A CA 1
ATOM 762 C C . ARG A 1 103 ? -3.870 -5.291 -5.597 1.00 85.94 103 ARG A C 1
ATOM 764 O O . ARG A 1 103 ? -3.106 -5.677 -6.475 1.00 85.94 103 ARG A O 1
ATOM 771 N N . GLY A 1 104 ? -4.105 -5.993 -4.488 1.00 88.00 104 GLY A N 1
ATOM 772 C CA . GLY A 1 104 ? -3.422 -7.245 -4.164 1.00 88.00 104 GLY A CA 1
ATOM 773 C C . GLY A 1 104 ? -2.039 -7.021 -3.549 1.00 88.00 104 GLY A C 1
ATOM 774 O O . GLY A 1 104 ? -1.761 -5.965 -2.979 1.00 88.00 104 GLY A O 1
ATOM 775 N N . VAL A 1 105 ? -1.169 -8.025 -3.649 1.00 88.31 105 VAL A N 1
ATOM 776 C CA . VAL A 1 105 ? 0.227 -7.936 -3.201 1.00 88.31 105 VAL A CA 1
ATOM 777 C C . VAL A 1 105 ? 1.094 -7.591 -4.412 1.00 88.31 105 VAL A C 1
ATOM 779 O O . VAL A 1 105 ? 1.035 -8.332 -5.395 1.00 88.31 105 VAL A O 1
ATOM 782 N N . PRO A 1 106 ? 1.881 -6.497 -4.385 1.00 85.62 106 PRO A N 1
ATOM 783 C CA . PRO A 1 106 ? 2.777 -6.167 -5.485 1.00 85.62 106 PRO A CA 1
ATOM 784 C C . PRO A 1 106 ? 3.713 -7.339 -5.790 1.00 85.62 106 PRO A C 1
ATOM 786 O O . PRO A 1 106 ? 4.352 -7.882 -4.890 1.00 85.62 106 PRO A O 1
ATOM 789 N N . SER A 1 107 ? 3.790 -7.717 -7.062 1.00 85.81 107 SER A N 1
ATOM 790 C CA . SER A 1 107 ? 4.669 -8.775 -7.555 1.00 85.81 107 SER A CA 1
ATOM 791 C C . SER A 1 107 ? 5.253 -8.371 -8.901 1.00 85.81 107 SER A C 1
ATOM 793 O O . SER A 1 107 ? 4.524 -7.824 -9.730 1.00 85.81 107 SE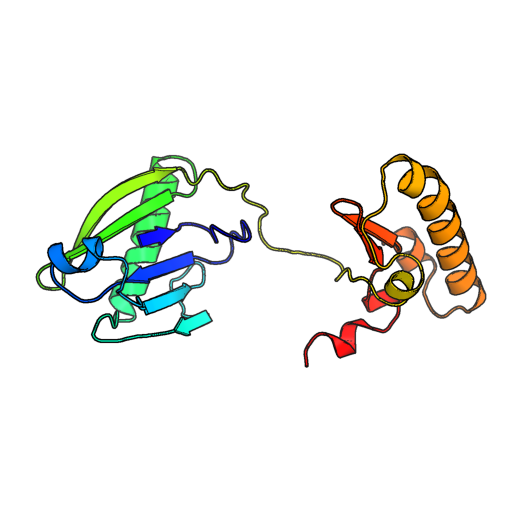R A O 1
ATOM 795 N N . GLY A 1 108 ? 6.518 -8.704 -9.146 1.00 87.12 108 GLY A N 1
ATOM 796 C CA . GLY A 1 108 ? 7.194 -8.425 -10.412 1.00 87.12 108 GLY A CA 1
ATOM 797 C C . GLY A 1 108 ? 8.301 -7.371 -10.285 1.00 87.12 108 GLY A C 1
ATOM 798 O O . GLY A 1 108 ? 8.766 -7.129 -9.173 1.00 87.12 108 GLY A O 1
ATOM 799 N N . PRO A 1 109 ? 8.745 -6.796 -11.421 1.00 88.88 109 PRO A N 1
ATOM 800 C CA . PRO A 1 109 ? 9.818 -5.806 -11.456 1.00 88.88 109 PRO A CA 1
ATOM 801 C C . PRO A 1 109 ? 9.520 -4.574 -10.611 1.00 88.88 109 PRO A C 1
ATOM 803 O O . PRO A 1 109 ? 8.382 -4.098 -10.563 1.00 88.88 109 PRO A O 1
ATOM 806 N N . VAL A 1 110 ? 10.577 -3.995 -10.046 1.00 91.69 110 VAL A N 1
ATOM 807 C CA . VAL A 1 110 ? 10.521 -2.643 -9.490 1.00 91.69 110 VAL A CA 1
ATOM 808 C C . VAL A 1 110 ? 10.697 -1.628 -10.616 1.00 91.69 110 VAL A C 1
ATOM 810 O O . VAL A 1 110 ? 11.740 -1.567 -11.265 1.00 91.69 110 VAL A O 1
ATOM 813 N N . TYR A 1 111 ? 9.670 -0.807 -10.821 1.00 93.88 111 TYR A N 1
ATOM 814 C CA . TYR A 1 111 ? 9.700 0.304 -11.764 1.00 93.88 111 TYR A CA 1
ATOM 815 C C . TYR A 1 111 ? 9.956 1.622 -11.044 1.00 93.88 111 TYR A C 1
ATOM 817 O O . TYR A 1 111 ? 9.355 1.900 -10.007 1.00 93.88 111 TYR A O 1
ATOM 825 N N . GLY A 1 112 ? 10.800 2.463 -11.629 1.00 93.56 112 GLY A N 1
ATOM 826 C CA . GLY A 1 112 ? 11.079 3.795 -11.108 1.00 93.56 112 GLY A CA 1
ATOM 827 C C . GLY A 1 112 ? 11.502 4.771 -12.199 1.00 93.56 112 GLY A C 1
ATOM 828 O O . GLY A 1 112 ? 11.647 4.382 -13.356 1.00 93.56 112 GLY A O 1
ATOM 829 N N . PRO A 1 113 ? 11.681 6.054 -11.857 1.00 90.94 113 PRO A N 1
ATOM 830 C CA . PRO A 1 113 ? 11.969 7.085 -12.847 1.00 90.94 113 PRO A CA 1
ATOM 831 C C . PRO A 1 113 ? 13.376 6.938 -13.447 1.00 90.94 113 PRO A C 1
ATOM 833 O O . PRO A 1 113 ? 13.578 7.336 -14.586 1.00 90.94 113 PRO A O 1
ATOM 836 N N . GLY A 1 114 ? 14.325 6.337 -12.720 1.00 88.44 114 GLY A N 1
ATOM 837 C CA . GLY A 1 114 ? 15.672 6.000 -13.188 1.00 88.44 114 GLY A CA 1
ATOM 838 C C . GLY A 1 114 ? 16.316 7.032 -14.126 1.00 88.44 114 GLY A C 1
ATOM 839 O O . GLY A 1 114 ? 16.187 8.236 -13.880 1.00 88.44 114 GLY A O 1
ATOM 840 N N . PRO A 1 115 ? 16.950 6.616 -15.237 1.00 87.81 115 PRO A N 1
ATOM 841 C CA . PRO A 1 115 ? 17.577 7.556 -16.165 1.00 87.81 115 PRO A CA 1
ATOM 842 C C . PRO A 1 115 ? 16.558 8.366 -16.984 1.00 87.81 115 PRO A C 1
ATOM 844 O O . PRO A 1 115 ? 16.903 9.402 -17.550 1.00 87.81 115 PRO A O 1
ATOM 847 N N . VAL A 1 116 ? 15.287 7.942 -17.052 1.00 92.62 116 VAL A N 1
ATOM 848 C CA . VAL A 1 116 ? 14.252 8.697 -17.782 1.00 92.62 116 VAL A CA 1
ATOM 849 C C . VAL A 1 116 ? 13.765 9.918 -17.013 1.00 92.62 116 VAL A C 1
ATOM 851 O O . VAL A 1 116 ? 13.184 10.802 -17.635 1.00 92.62 116 VAL A O 1
ATOM 854 N N . ALA A 1 117 ? 14.067 10.030 -15.716 1.00 90.94 117 ALA A N 1
ATOM 855 C CA . ALA A 1 117 ? 13.763 11.204 -14.901 1.00 90.94 117 ALA A CA 1
ATOM 856 C C . ALA A 1 117 ? 14.347 12.499 -15.491 1.00 90.94 117 ALA A C 1
ATOM 858 O O . ALA A 1 117 ? 13.705 13.546 -15.455 1.00 90.94 117 ALA A O 1
ATOM 859 N N . GLU A 1 118 ? 15.553 12.422 -16.064 1.00 90.00 118 GLU A N 1
ATOM 860 C CA . GLU A 1 118 ? 16.222 13.568 -16.692 1.00 90.00 118 GLU A CA 1
ATOM 861 C C . GLU A 1 118 ? 15.556 13.980 -18.010 1.00 90.00 118 GLU A C 1
ATOM 863 O O . GLU A 1 118 ? 15.613 15.142 -18.409 1.00 90.00 118 GLU A O 1
ATOM 868 N N . THR A 1 119 ? 14.917 13.026 -18.689 1.00 92.62 119 THR A N 1
ATOM 869 C CA . THR A 1 119 ? 14.261 13.251 -19.983 1.00 92.62 119 THR A CA 1
ATOM 870 C C . THR A 1 119 ? 12.808 13.695 -19.804 1.00 92.62 119 THR A C 1
ATOM 872 O O . THR A 1 119 ? 12.343 14.592 -20.506 1.00 92.62 119 THR A O 1
ATOM 875 N N . PHE A 1 120 ? 12.096 13.091 -18.850 1.00 95.25 120 PHE A N 1
ATOM 876 C CA . PHE A 1 120 ? 10.681 13.321 -18.562 1.00 95.25 120 PHE A CA 1
ATOM 877 C C . PHE A 1 120 ? 10.474 13.547 -17.055 1.00 95.25 120 PHE A C 1
ATOM 879 O O . PHE A 1 120 ? 10.010 12.648 -16.350 1.00 95.25 120 PHE A O 1
ATOM 886 N N . PRO A 1 121 ? 10.821 14.739 -16.536 1.00 93.31 121 PRO A N 1
ATOM 887 C CA . PRO A 1 121 ? 10.696 15.032 -15.106 1.00 93.31 121 PRO A CA 1
ATOM 888 C C . PRO A 1 121 ? 9.233 15.128 -14.647 1.00 93.31 121 PRO A C 1
ATOM 890 O O . PRO A 1 121 ? 8.917 14.870 -13.486 1.00 93.31 121 PRO A O 1
ATOM 893 N N . GLU A 1 122 ? 8.331 15.469 -15.568 1.00 96.19 122 GLU A N 1
ATOM 894 C CA . GLU A 1 122 ? 6.911 15.680 -15.303 1.00 96.19 122 GLU A CA 1
ATOM 895 C C . GLU A 1 122 ? 6.033 14.656 -16.036 1.00 96.19 122 GLU A C 1
ATOM 897 O O . GLU A 1 122 ? 6.465 14.077 -17.038 1.00 96.19 122 GLU A O 1
ATOM 902 N N . PRO A 1 123 ? 4.794 14.421 -15.559 1.00 97.06 123 PRO A N 1
ATOM 903 C CA . PRO A 1 123 ? 3.842 13.573 -16.261 1.00 97.06 123 PRO A CA 1
ATOM 904 C C . PRO A 1 123 ? 3.586 14.069 -17.686 1.00 97.06 123 PRO A C 1
ATOM 906 O O . PRO A 1 123 ? 3.292 15.244 -17.908 1.00 97.06 123 PRO A O 1
ATOM 909 N N . LEU A 1 124 ? 3.653 13.145 -18.638 1.00 97.12 124 LEU A N 1
ATOM 910 C CA . LEU A 1 124 ? 3.352 13.385 -20.039 1.00 97.12 124 LEU A CA 1
ATOM 911 C C . LEU A 1 124 ? 1.842 13.357 -20.284 1.00 97.12 124 LEU A C 1
ATOM 913 O O . LEU A 1 124 ? 1.104 12.547 -19.714 1.00 97.12 124 LEU A O 1
ATOM 917 N N . SER A 1 125 ? 1.385 14.205 -21.200 1.00 97.75 125 SER A N 1
ATOM 918 C CA . SER A 1 125 ? 0.057 14.082 -21.797 1.00 97.75 125 SER A CA 1
ATOM 919 C C . SER A 1 125 ? -0.046 12.815 -22.654 1.00 97.75 125 SER A C 1
ATOM 921 O O . SER A 1 125 ? 0.955 12.252 -23.094 1.00 97.75 125 SER A O 1
ATOM 923 N N . THR A 1 126 ? -1.271 12.377 -22.958 1.00 97.00 126 THR A N 1
ATOM 924 C CA . THR A 1 126 ? -1.506 11.184 -23.792 1.00 97.00 126 THR A CA 1
ATOM 925 C C . THR A 1 126 ? -0.791 11.259 -25.145 1.00 97.00 126 THR A C 1
ATOM 927 O O . THR A 1 126 ? -0.179 10.284 -25.565 1.00 97.00 126 THR A O 1
ATOM 930 N N . LEU A 1 127 ? -0.800 12.427 -25.799 1.00 97.62 127 LEU A N 1
ATOM 931 C CA . LEU A 1 127 ? -0.125 12.602 -27.088 1.00 97.62 127 LEU A CA 1
ATOM 932 C C . LEU A 1 127 ? 1.403 12.525 -26.957 1.00 97.62 127 LEU A C 1
ATOM 934 O O . LEU A 1 127 ? 2.069 11.976 -27.829 1.00 97.62 127 LEU A O 1
ATOM 938 N N . GLU A 1 128 ? 1.966 13.071 -25.881 1.00 97.69 128 GLU A N 1
ATOM 939 C CA . GLU A 1 128 ? 3.405 12.991 -25.621 1.00 97.69 128 GLU A CA 1
ATOM 940 C C . GLU A 1 128 ? 3.839 11.557 -25.315 1.00 97.69 128 GLU A C 1
ATOM 942 O O . GLU A 1 128 ? 4.892 11.137 -25.789 1.00 97.69 128 GLU A O 1
ATOM 947 N N . VAL A 1 129 ? 3.021 10.785 -24.592 1.00 97.50 129 VAL A N 1
ATOM 948 C CA . VAL A 1 129 ? 3.265 9.352 -24.382 1.00 97.50 129 VAL A CA 1
ATOM 949 C C . VAL A 1 129 ? 3.353 8.628 -25.723 1.00 97.50 129 VAL A C 1
ATOM 951 O O . VAL A 1 129 ? 4.357 7.964 -25.981 1.00 97.50 129 VAL A O 1
ATOM 954 N N . ASP A 1 130 ? 2.356 8.802 -26.593 1.00 96.81 130 ASP A N 1
ATOM 955 C CA . ASP A 1 130 ? 2.306 8.136 -27.899 1.00 96.81 130 ASP A CA 1
ATOM 956 C C . ASP A 1 130 ? 3.479 8.534 -28.806 1.00 96.81 130 ASP A C 1
ATOM 958 O O . ASP A 1 130 ? 4.005 7.707 -29.555 1.00 96.81 130 ASP A O 1
ATOM 962 N N . LEU A 1 131 ? 3.905 9.798 -28.735 1.00 97.44 131 LEU A N 1
ATOM 963 C CA . LEU A 1 131 ? 4.980 10.323 -29.568 1.00 97.44 131 LEU A CA 1
ATOM 964 C C . LEU A 1 131 ? 6.370 9.902 -29.077 1.00 97.44 131 LEU A C 1
ATOM 966 O O . LEU A 1 131 ? 7.238 9.604 -29.897 1.00 97.44 131 LEU A O 1
ATOM 970 N N . TRP A 1 132 ? 6.599 9.894 -27.762 1.00 96.62 132 TRP A N 1
ATOM 971 C CA . TRP A 1 132 ? 7.947 9.802 -27.195 1.00 96.62 132 TRP A CA 1
ATOM 972 C C . TRP A 1 132 ? 8.283 8.450 -26.570 1.00 96.62 132 TRP A C 1
ATOM 974 O O . TRP A 1 132 ? 9.428 8.004 -26.666 1.00 96.62 132 TRP A O 1
ATOM 984 N N . VAL A 1 133 ? 7.319 7.767 -25.949 1.00 96.50 133 VAL A N 1
ATOM 985 C CA . VAL A 1 133 ? 7.610 6.551 -25.174 1.00 96.50 133 VAL A CA 1
ATOM 986 C C . VAL A 1 133 ? 7.901 5.337 -26.065 1.00 96.50 133 VAL A C 1
ATOM 988 O O . VAL A 1 133 ? 8.898 4.659 -25.802 1.00 96.50 133 VAL A O 1
ATOM 991 N N . PRO A 1 134 ? 7.132 5.038 -27.134 1.00 96.56 134 PRO A N 1
ATOM 992 C CA . PRO A 1 134 ? 7.455 3.930 -28.033 1.00 96.56 134 PRO A CA 1
ATOM 993 C C . PRO A 1 134 ? 8.859 4.007 -28.664 1.00 96.56 134 PRO A C 1
ATOM 995 O O . PRO A 1 134 ? 9.583 3.008 -28.580 1.00 96.56 134 PRO A O 1
ATOM 998 N N . PRO A 1 135 ? 9.306 5.142 -29.252 1.00 96.25 135 PRO A N 1
ATOM 999 C CA . PRO A 1 135 ? 10.652 5.218 -29.814 1.00 96.25 135 PRO A CA 1
ATOM 1000 C C . PRO A 1 135 ? 11.744 5.168 -28.740 1.00 96.25 135 PRO A C 1
ATOM 1002 O O . PRO A 1 135 ? 12.757 4.505 -28.967 1.00 96.25 135 PRO A O 1
ATOM 1005 N N . LEU A 1 136 ? 11.539 5.783 -27.565 1.00 95.25 136 LEU A N 1
ATOM 1006 C CA . LEU A 1 136 ? 12.465 5.646 -26.435 1.00 95.25 136 LEU A CA 1
ATOM 1007 C C . LEU A 1 136 ? 12.629 4.175 -26.042 1.00 95.25 136 LEU A C 1
ATOM 1009 O O . LEU A 1 136 ? 13.751 3.683 -25.941 1.00 95.25 136 LEU A O 1
ATOM 1013 N N . ARG A 1 137 ? 11.512 3.468 -25.835 1.00 95.38 137 ARG A N 1
ATOM 1014 C CA . ARG A 1 137 ? 11.508 2.057 -25.438 1.00 95.38 137 ARG A CA 1
ATOM 1015 C C . ARG A 1 137 ? 12.257 1.205 -26.455 1.00 95.38 137 ARG A C 1
ATOM 1017 O O . ARG A 1 137 ? 13.096 0.399 -26.066 1.00 95.38 137 ARG A O 1
ATOM 1024 N N . HIS A 1 138 ? 11.975 1.395 -27.744 1.00 95.44 138 HIS A N 1
ATOM 1025 C CA . HIS A 1 138 ? 12.663 0.668 -28.805 1.00 95.44 138 HIS A CA 1
ATOM 1026 C C . HIS A 1 138 ? 14.172 0.945 -28.784 1.00 95.44 138 HIS A C 1
ATOM 1028 O O . HIS A 1 138 ? 14.960 0.005 -28.727 1.00 95.44 138 HIS A O 1
ATOM 1034 N N . GLY A 1 139 ? 14.575 2.218 -28.738 1.00 94.81 139 GLY A N 1
ATOM 1035 C CA . GLY A 1 139 ? 15.986 2.603 -28.696 1.00 94.81 139 GLY A CA 1
ATOM 1036 C C . GLY A 1 139 ? 16.726 2.051 -27.474 1.00 94.81 139 GLY A C 1
ATOM 1037 O O . GLY A 1 139 ? 17.838 1.547 -27.611 1.00 94.81 139 GLY A O 1
ATOM 1038 N N . ALA A 1 140 ? 16.097 2.082 -26.297 1.00 93.19 140 ALA A N 1
ATOM 1039 C CA . ALA A 1 140 ? 16.671 1.534 -25.071 1.00 93.19 140 ALA A CA 1
ATOM 1040 C C . ALA A 1 140 ? 16.855 0.008 -25.151 1.00 93.19 140 ALA A C 1
ATOM 1042 O O . ALA A 1 140 ? 17.912 -0.501 -24.778 1.00 93.19 140 ALA A O 1
ATOM 1043 N N . ILE A 1 141 ? 15.872 -0.721 -25.694 1.00 94.38 141 ILE A N 1
ATOM 1044 C CA . ILE A 1 141 ? 15.978 -2.173 -25.913 1.00 94.38 141 ILE A CA 1
ATOM 1045 C C . ILE A 1 141 ? 17.117 -2.493 -26.888 1.00 94.38 141 ILE A C 1
ATOM 1047 O O . ILE A 1 141 ? 17.928 -3.371 -26.598 1.00 94.38 141 ILE A O 1
ATOM 1051 N N . GLU A 1 142 ? 17.224 -1.777 -28.013 1.00 95.56 142 GLU A N 1
ATOM 1052 C CA . GLU A 1 142 ? 18.311 -2.005 -28.974 1.00 95.56 142 GLU A CA 1
ATOM 1053 C C . GLU A 1 142 ? 19.688 -1.695 -28.371 1.00 95.56 142 GLU A C 1
ATOM 1055 O O . GLU A 1 142 ? 20.639 -2.447 -28.580 1.00 95.56 142 GLU A O 1
ATOM 1060 N N . ALA A 1 143 ? 19.808 -0.631 -27.573 1.00 93.31 143 ALA A N 1
ATOM 1061 C CA . ALA A 1 143 ? 21.058 -0.298 -26.896 1.00 93.31 143 ALA A CA 1
ATOM 1062 C C . ALA A 1 143 ? 21.499 -1.403 -25.916 1.00 93.31 143 ALA A C 1
ATOM 1064 O O . ALA A 1 143 ? 22.671 -1.787 -25.909 1.00 93.31 143 ALA A O 1
ATOM 1065 N N . LEU A 1 144 ? 20.567 -1.952 -25.128 1.00 92.88 144 LEU A N 1
ATOM 1066 C CA . LEU A 1 144 ? 20.836 -3.069 -24.213 1.00 92.88 144 LEU A CA 1
ATOM 1067 C C . LEU A 1 144 ? 21.174 -4.364 -24.958 1.00 92.88 144 LEU A C 1
ATOM 1069 O O . LEU A 1 144 ? 22.055 -5.112 -24.532 1.00 92.88 144 LEU A O 1
ATOM 1073 N N . ARG A 1 145 ? 20.513 -4.611 -26.092 1.00 93.56 145 ARG A N 1
ATOM 1074 C CA . ARG A 1 145 ? 20.819 -5.743 -26.969 1.00 93.56 145 ARG A CA 1
ATOM 1075 C C . ARG A 1 145 ? 22.240 -5.655 -27.523 1.00 93.56 145 ARG A C 1
ATOM 1077 O O . ARG A 1 145 ? 22.978 -6.633 -27.472 1.00 93.56 145 ARG A O 1
ATOM 1084 N N . ILE A 1 146 ? 22.637 -4.486 -28.029 1.00 94.56 146 ILE A N 1
ATOM 1085 C CA . ILE A 1 146 ? 23.972 -4.261 -28.604 1.00 94.56 146 ILE A CA 1
ATOM 1086 C C . ILE A 1 146 ? 25.063 -4.370 -27.536 1.00 94.56 146 ILE A C 1
ATOM 1088 O O . ILE A 1 146 ? 26.121 -4.939 -27.801 1.00 94.56 146 ILE A O 1
ATOM 1092 N N . SER A 1 147 ? 24.825 -3.832 -26.336 1.00 93.44 147 SER A N 1
ATOM 1093 C CA . SER A 1 147 ? 25.805 -3.894 -25.247 1.00 93.44 147 SER A CA 1
ATOM 1094 C C . SER A 1 147 ? 25.989 -5.310 -24.694 1.00 93.44 147 SER A C 1
ATOM 1096 O O . SER A 1 147 ? 27.026 -5.600 -24.100 1.00 93.44 147 SER A O 1
ATOM 1098 N N . GLY A 1 148 ? 24.994 -6.187 -24.876 1.00 90.88 148 GLY A N 1
ATOM 1099 C CA . GLY A 1 148 ? 24.984 -7.537 -24.317 1.00 90.88 148 GLY A CA 1
ATOM 1100 C C . GLY A 1 148 ? 24.849 -7.562 -22.792 1.00 90.88 148 GLY A C 1
ATOM 1101 O O . GLY A 1 148 ? 25.079 -8.604 -22.182 1.00 90.88 148 GLY A O 1
ATOM 1102 N N . ALA A 1 149 ? 24.487 -6.434 -22.169 1.00 87.19 149 ALA A N 1
ATOM 1103 C CA . ALA A 1 149 ? 24.339 -6.323 -20.718 1.00 87.19 149 ALA A CA 1
ATOM 1104 C C . ALA A 1 149 ? 23.142 -7.129 -20.179 1.00 87.19 149 ALA A C 1
ATOM 1106 O O . ALA A 1 149 ? 23.106 -7.475 -19.001 1.00 87.19 149 ALA A O 1
ATOM 1107 N N . VAL A 1 150 ? 22.166 -7.432 -21.041 1.00 91.62 150 VAL A N 1
ATOM 1108 C CA . VAL A 1 150 ? 20.900 -8.084 -20.692 1.00 91.62 150 VAL A CA 1
ATOM 1109 C C . VAL A 1 150 ? 20.610 -9.191 -21.704 1.00 91.62 150 VAL A C 1
ATOM 1111 O O . VAL A 1 150 ? 20.860 -9.033 -22.897 1.00 91.62 150 VAL A O 1
ATOM 1114 N N . SER A 1 151 ? 20.079 -10.326 -21.244 1.00 92.50 151 SER A N 1
ATOM 1115 C CA . SER A 1 151 ? 19.760 -11.449 -22.134 1.00 92.50 151 SER A CA 1
ATOM 1116 C C . SER A 1 151 ? 18.556 -11.150 -23.040 1.00 92.50 151 SER A C 1
ATOM 1118 O O . SER A 1 151 ? 17.597 -10.512 -22.604 1.00 92.50 151 SER A O 1
ATOM 1120 N N . GLU A 1 152 ? 18.543 -11.692 -24.265 1.00 92.06 152 GLU A N 1
ATOM 1121 C CA . GLU A 1 152 ? 17.382 -11.596 -25.176 1.00 92.06 152 GLU A CA 1
ATOM 1122 C C . GLU A 1 152 ? 16.094 -12.127 -24.545 1.00 92.06 152 GLU A C 1
ATOM 1124 O O . GLU A 1 152 ? 15.016 -11.581 -24.758 1.00 92.06 152 GLU A O 1
ATOM 1129 N N . ARG A 1 153 ? 16.205 -13.180 -23.724 1.00 93.06 153 ARG A N 1
ATOM 1130 C CA . ARG A 1 153 ? 15.067 -13.721 -22.981 1.00 93.06 153 ARG A CA 1
ATOM 1131 C C . ARG A 1 153 ? 14.485 -12.663 -22.041 1.00 93.06 153 ARG A C 1
ATOM 1133 O O . ARG A 1 153 ? 13.281 -12.442 -22.055 1.00 93.06 153 ARG A O 1
ATOM 1140 N N . THR A 1 154 ? 15.329 -12.000 -21.252 1.00 91.25 154 THR A N 1
ATOM 1141 C CA . THR A 1 154 ? 14.901 -10.945 -20.322 1.00 91.25 154 THR A CA 1
ATOM 1142 C C . THR A 1 154 ? 14.278 -9.766 -21.069 1.00 91.25 154 THR A C 1
ATOM 1144 O O . THR A 1 154 ? 13.223 -9.293 -20.658 1.00 91.25 154 THR A O 1
ATOM 1147 N N . LEU A 1 155 ? 14.877 -9.334 -22.186 1.00 90.94 155 LEU A N 1
ATOM 1148 C CA . LEU A 1 155 ? 14.341 -8.254 -23.025 1.00 90.94 155 LEU A CA 1
ATOM 1149 C C . LEU A 1 155 ? 12.987 -8.604 -23.667 1.00 90.94 155 LEU A C 1
ATOM 1151 O O . LEU A 1 155 ? 12.203 -7.704 -23.954 1.00 90.94 155 LEU A O 1
ATOM 1155 N N . ALA A 1 156 ? 12.711 -9.890 -23.903 1.00 90.44 156 ALA A N 1
ATOM 1156 C CA . ALA A 1 156 ? 11.441 -10.358 -24.453 1.00 90.44 156 ALA A CA 1
ATOM 1157 C C . ALA A 1 156 ? 10.349 -10.566 -23.387 1.00 90.44 156 ALA A C 1
ATOM 1159 O O . ALA A 1 156 ? 9.169 -10.397 -23.684 1.00 90.44 156 ALA A O 1
ATOM 1160 N N . GLU A 1 157 ? 10.723 -10.964 -22.167 1.00 91.19 157 GLU A N 1
ATOM 1161 C CA . GLU A 1 157 ? 9.779 -11.302 -21.089 1.00 91.19 157 GLU A CA 1
ATOM 1162 C C . GLU A 1 157 ? 9.413 -10.107 -20.196 1.00 91.19 157 GLU A C 1
ATOM 1164 O O . GLU A 1 157 ? 8.380 -10.150 -19.529 1.00 91.19 157 GLU A O 1
ATOM 1169 N N . ARG A 1 158 ? 10.238 -9.052 -20.162 1.00 90.31 158 ARG A N 1
ATOM 1170 C CA . ARG A 1 158 ? 10.027 -7.884 -19.294 1.00 90.31 158 ARG A CA 1
ATOM 1171 C C . ARG A 1 158 ? 9.736 -6.628 -20.097 1.00 90.31 158 ARG A C 1
ATOM 1173 O O . ARG A 1 158 ? 10.331 -6.369 -21.140 1.00 90.31 158 ARG A O 1
ATOM 1180 N N . GLU A 1 159 ? 8.841 -5.805 -19.570 1.00 92.62 159 GLU A N 1
ATOM 1181 C CA . GLU A 1 159 ? 8.554 -4.502 -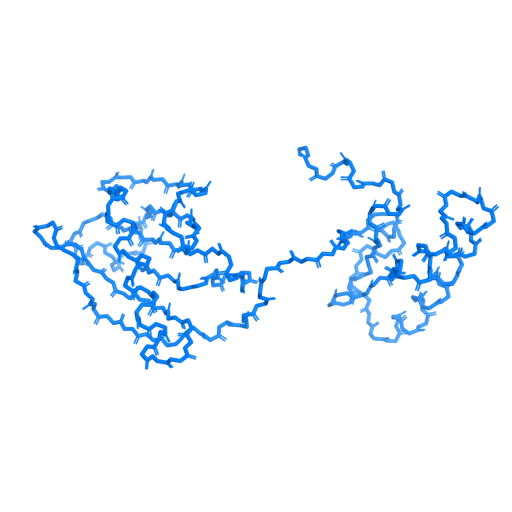20.147 1.00 92.62 159 GLU A CA 1
ATOM 1182 C C . GLU A 1 159 ? 9.573 -3.484 -19.626 1.00 92.62 159 GLU A C 1
ATOM 1184 O O . GLU A 1 159 ? 9.513 -3.097 -18.468 1.00 92.62 159 GLU A O 1
ATOM 1189 N N . LEU A 1 160 ? 10.533 -3.068 -20.460 1.00 94.25 160 LEU A N 1
ATOM 1190 C CA . LEU A 1 160 ? 11.639 -2.199 -20.025 1.00 94.25 160 LEU A CA 1
ATOM 1191 C C . LEU A 1 160 ? 11.189 -0.800 -19.577 1.00 94.25 160 LEU A C 1
ATOM 1193 O O . LEU A 1 160 ? 11.755 -0.247 -18.640 1.00 94.25 160 LEU A O 1
ATOM 1197 N N . VAL A 1 161 ? 10.214 -0.215 -20.274 1.00 95.50 161 VAL A N 1
ATOM 1198 C CA . VAL A 1 161 ? 9.716 1.147 -20.033 1.00 95.50 161 VAL A CA 1
ATOM 1199 C C . VAL A 1 161 ? 8.206 1.075 -19.912 1.00 95.50 161 VAL A C 1
ATOM 1201 O O . VAL A 1 161 ? 7.569 0.609 -20.847 1.00 95.50 161 VAL A O 1
ATOM 1204 N N . VAL A 1 162 ? 7.621 1.571 -18.832 1.00 95.38 162 VAL A N 1
ATOM 1205 C CA . VAL A 1 162 ? 6.168 1.628 -18.606 1.00 95.38 162 VAL A CA 1
ATOM 1206 C C . VAL A 1 162 ? 5.718 3.071 -18.397 1.00 95.38 162 VAL A C 1
ATOM 1208 O O . VAL A 1 162 ? 6.537 3.963 -18.170 1.00 95.38 162 VAL A O 1
ATOM 1211 N N . VAL A 1 163 ? 4.408 3.308 -18.472 1.00 96.44 163 VAL A N 1
ATOM 1212 C CA . VAL A 1 163 ? 3.805 4.602 -18.130 1.00 96.44 163 VAL A CA 1
ATOM 1213 C C . VAL A 1 163 ? 2.720 4.382 -17.088 1.00 96.44 163 VAL A C 1
ATOM 1215 O O . VAL A 1 163 ? 1.801 3.596 -17.311 1.00 96.44 163 VAL A O 1
ATOM 1218 N N . VAL A 1 164 ? 2.818 5.086 -15.963 1.00 93.12 164 VAL A N 1
ATOM 1219 C CA . VAL A 1 164 ? 1.844 5.041 -14.864 1.00 93.12 164 VAL A CA 1
ATOM 1220 C C . VAL A 1 164 ? 1.373 6.462 -14.590 1.00 93.12 164 VAL A C 1
ATOM 1222 O O . VAL A 1 164 ? 2.180 7.317 -14.236 1.00 93.12 164 VAL A O 1
ATOM 1225 N N . ASP A 1 165 ? 0.083 6.733 -14.796 1.00 92.31 165 ASP A N 1
ATOM 1226 C CA . ASP A 1 165 ? -0.521 8.064 -14.614 1.00 92.31 165 ASP A CA 1
ATOM 1227 C C . ASP A 1 165 ? 0.265 9.196 -15.316 1.00 92.31 165 ASP A C 1
ATOM 1229 O O . ASP A 1 165 ? 0.500 10.270 -14.764 1.00 92.31 165 ASP A O 1
ATOM 1233 N N . GLY A 1 166 ? 0.730 8.927 -16.543 1.00 95.06 166 GLY A N 1
ATOM 1234 C CA . GLY A 1 166 ? 1.535 9.852 -17.353 1.00 95.06 166 GLY A CA 1
ATOM 1235 C C . GLY A 1 166 ? 3.025 9.898 -16.992 1.00 95.06 166 GLY A C 1
ATOM 1236 O O . GLY A 1 166 ? 3.810 10.474 -17.740 1.00 95.06 166 GLY A O 1
ATOM 1237 N N . ARG A 1 167 ? 3.459 9.271 -15.893 1.00 96.62 167 ARG A N 1
ATOM 1238 C CA . ARG A 1 167 ? 4.878 9.193 -15.514 1.00 96.62 167 ARG A CA 1
ATOM 1239 C C . ARG A 1 167 ? 5.556 8.024 -16.211 1.00 96.62 167 ARG A C 1
ATOM 1241 O O . ARG A 1 167 ? 5.106 6.885 -16.092 1.00 96.62 167 ARG A O 1
ATOM 1248 N N . VAL A 1 168 ? 6.650 8.306 -16.912 1.00 97.12 168 VAL A N 1
ATOM 1249 C CA . VAL A 1 168 ? 7.490 7.281 -17.537 1.00 97.12 168 VAL A CA 1
ATOM 1250 C C . VAL A 1 168 ? 8.376 6.655 -16.464 1.00 97.12 168 VAL A C 1
ATOM 1252 O O . VAL A 1 168 ? 9.012 7.365 -15.688 1.00 97.12 168 VAL A O 1
ATOM 1255 N N . ALA A 1 169 ? 8.412 5.329 -16.417 1.00 96.31 169 ALA A N 1
ATOM 1256 C CA . ALA A 1 169 ? 9.255 4.576 -15.500 1.00 96.31 169 ALA A CA 1
ATOM 1257 C C . ALA A 1 169 ? 9.978 3.451 -16.243 1.00 96.31 169 ALA A C 1
ATOM 1259 O O . ALA A 1 169 ? 9.483 2.939 -17.247 1.00 96.31 169 ALA A O 1
ATOM 1260 N N . MET A 1 170 ? 11.145 3.061 -15.747 1.00 95.25 170 MET A N 1
ATOM 1261 C CA . MET A 1 170 ? 11.943 1.953 -16.259 1.00 95.25 170 MET A CA 1
ATOM 1262 C C . MET A 1 170 ? 12.077 0.841 -15.226 1.00 95.25 170 MET A C 1
ATOM 1264 O O . MET A 1 170 ? 12.008 1.094 -14.024 1.00 95.25 170 MET A O 1
ATOM 1268 N N . ASP A 1 171 ? 12.262 -0.384 -15.713 1.00 94.69 171 ASP A N 1
ATOM 1269 C CA . ASP A 1 171 ? 12.607 -1.544 -14.890 1.00 94.69 171 ASP A CA 1
ATOM 1270 C C . ASP A 1 171 ? 13.996 -1.330 -14.264 1.00 94.69 171 ASP A C 1
ATOM 1272 O O . ASP A 1 171 ? 15.019 -1.416 -14.951 1.00 94.69 171 ASP A O 1
ATOM 1276 N N . LEU A 1 172 ? 14.025 -1.034 -12.961 1.00 91.75 172 LEU A N 1
ATOM 1277 C CA . LEU A 1 172 ? 15.244 -0.657 -12.243 1.00 91.75 172 LEU A CA 1
ATOM 1278 C C . LEU A 1 172 ? 16.233 -1.814 -12.104 1.00 91.75 172 LEU A C 1
ATOM 1280 O O . LEU A 1 172 ? 17.430 -1.600 -11.912 1.00 91.75 172 LEU A O 1
ATOM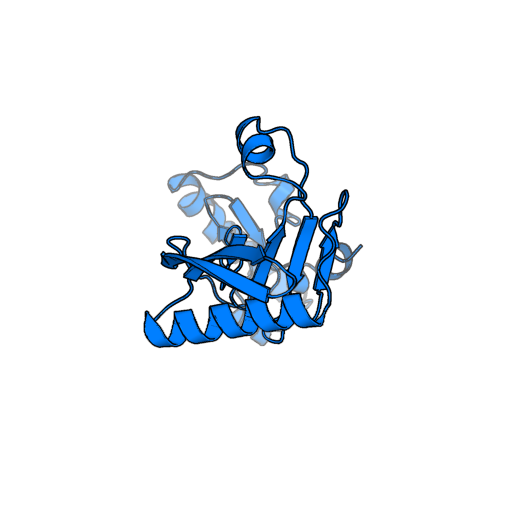 1284 N N . GLU A 1 173 ? 15.755 -3.053 -12.186 1.00 90.25 173 GLU A N 1
ATOM 1285 C CA . GLU A 1 173 ? 16.630 -4.221 -12.151 1.00 90.25 173 GLU A CA 1
ATOM 1286 C C . GLU A 1 173 ? 17.384 -4.354 -13.475 1.00 90.25 173 GLU A C 1
ATOM 1288 O O . GLU A 1 173 ? 18.563 -4.704 -13.476 1.00 90.25 173 GLU A O 1
ATOM 1293 N N . ILE A 1 174 ? 16.735 -4.022 -14.598 1.00 89.50 174 ILE A N 1
ATOM 1294 C CA . ILE A 1 174 ? 17.386 -4.007 -15.911 1.00 89.50 174 ILE A CA 1
ATOM 1295 C C . ILE A 1 174 ? 18.351 -2.820 -16.042 1.00 89.50 174 ILE A C 1
ATOM 1297 O O . ILE A 1 174 ? 19.420 -2.974 -16.634 1.00 89.50 174 ILE A O 1
ATOM 1301 N N . THR A 1 175 ? 18.013 -1.648 -15.496 1.00 81.88 175 THR A N 1
ATOM 1302 C CA . THR A 1 175 ? 18.905 -0.472 -15.544 1.00 81.88 175 THR A CA 1
ATOM 1303 C C . THR A 1 175 ? 20.063 -0.544 -14.545 1.00 81.88 175 THR A C 1
ATOM 1305 O O . THR A 1 175 ? 20.981 0.269 -14.625 1.00 81.88 175 THR A O 1
ATOM 1308 N N . GLY A 1 176 ? 20.066 -1.529 -13.638 1.00 78.81 176 GLY A N 1
ATOM 1309 C CA . GLY A 1 176 ? 21.100 -1.701 -12.612 1.00 78.81 176 GLY A CA 1
ATOM 1310 C C . GLY A 1 176 ? 20.945 -0.771 -11.402 1.00 78.81 176 GLY A C 1
ATOM 1311 O O . GLY A 1 176 ? 21.862 -0.667 -10.590 1.00 78.81 176 GLY A O 1
ATOM 1312 N N . GLU A 1 177 ? 19.795 -0.112 -11.258 1.00 69.31 177 GLU A N 1
ATOM 1313 C CA . GLU A 1 177 ? 19.499 0.854 -10.192 1.00 69.31 177 GLU A CA 1
ATOM 1314 C C . GLU A 1 177 ? 18.736 0.244 -9.005 1.00 69.31 177 GLU A C 1
ATOM 1316 O O . GLU A 1 177 ? 18.637 0.868 -7.949 1.00 69.31 177 GLU A O 1
ATOM 1321 N N . ALA A 1 178 ? 18.245 -0.995 -9.124 1.00 59.56 178 ALA A N 1
ATOM 1322 C CA . ALA A 1 178 ? 17.483 -1.668 -8.067 1.00 59.56 178 ALA A CA 1
ATOM 1323 C C . ALA A 1 178 ? 18.233 -1.773 -6.721 1.00 59.56 178 ALA A C 1
ATOM 1325 O O . ALA A 1 178 ? 17.605 -1.752 -5.669 1.00 59.56 178 ALA A O 1
ATOM 1326 N N . SER A 1 179 ? 19.572 -1.808 -6.728 1.00 50.56 179 SER A N 1
ATOM 1327 C CA . SER A 1 179 ? 20.377 -1.869 -5.496 1.00 50.56 179 SER A CA 1
ATOM 1328 C C . SER A 1 179 ? 20.434 -0.547 -4.713 1.00 50.56 179 SER A C 1
ATOM 1330 O O . SER A 1 179 ? 20.913 -0.554 -3.581 1.00 50.56 179 SER A O 1
ATOM 1332 N N . ALA A 1 180 ? 20.005 0.583 -5.287 1.00 45.28 180 ALA A N 1
ATOM 1333 C CA . ALA A 1 180 ? 20.093 1.901 -4.647 1.00 45.28 180 ALA A CA 1
ATOM 1334 C C . ALA A 1 180 ? 18.798 2.326 -3.927 1.00 45.28 180 ALA A C 1
ATOM 1336 O O . ALA A 1 180 ? 18.806 3.320 -3.206 1.00 45.28 180 ALA A O 1
ATOM 1337 N N . ALA A 1 181 ? 17.695 1.593 -4.119 1.00 38.69 181 ALA A N 1
ATOM 1338 C CA . ALA A 1 181 ? 16.366 1.950 -3.611 1.00 38.69 181 ALA A CA 1
ATOM 1339 C C . ALA A 1 181 ? 16.019 1.339 -2.234 1.00 38.69 181 ALA A C 1
ATOM 1341 O O . ALA A 1 181 ? 14.971 1.661 -1.681 1.00 38.69 181 ALA A O 1
ATOM 1342 N N . GLU A 1 182 ? 16.879 0.477 -1.678 1.00 36.12 182 GLU A N 1
ATOM 1343 C CA . GLU A 1 182 ? 16.693 -0.176 -0.366 1.00 36.12 182 GLU A CA 1
ATOM 1344 C C . GLU A 1 182 ? 17.511 0.475 0.777 1.00 36.12 182 GLU A C 1
ATOM 1346 O O . GLU A 1 182 ? 17.664 -0.125 1.842 1.00 36.12 182 GLU A O 1
ATOM 1351 N N . GLY A 1 183 ? 18.066 1.676 0.557 1.00 31.39 183 GLY A N 1
ATOM 1352 C CA . GLY A 1 183 ? 18.916 2.409 1.513 1.00 31.39 183 GLY A CA 1
ATOM 1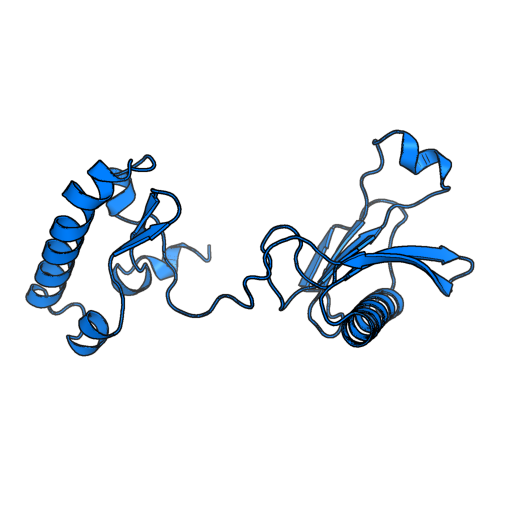353 C C . GLY A 1 183 ? 18.204 3.502 2.299 1.00 31.39 183 GLY A C 1
ATOM 1354 O O . GLY A 1 183 ? 17.360 4.203 1.700 1.00 31.39 183 GLY A O 1
#